Protein AF-A0A3D0YX77-F1 (afdb_monomer_lite)

Sequence (80 aa):
MKDLKGTKTEKNLMAAFAGESEARNKYTYFAGVARDEGLRQVMAIFLETADNEKEHAKLWARYLGMIGDTPTNLEEAAKG

Foldseek 3Di:
DPDCPPHPVLVVLVVLLVVLQVLLVVLQVVLVVCVVVVNNVSSVVSNVSSVVSVVSSVVSCVVNVVDDDPVVVVVVVVVD

pLDDT: mean 96.41, std 5.78, range [62.34, 98.88]

Structure (mmCIF, N/CA/C/O backbone):
data_AF-A0A3D0YX77-F1
#
_entry.id   AF-A0A3D0YX77-F1
#
loop_
_atom_site.group_PDB
_atom_site.id
_atom_site.type_symbol
_atom_site.label_atom_id
_atom_site.label_alt_id
_atom_site.label_comp_id
_atom_site.label_asym_id
_atom_site.label_entity_id
_atom_site.label_seq_id
_atom_site.pdbx_PDB_ins_code
_atom_site.Cartn_x
_atom_site.Cartn_y
_atom_site.Cartn_z
_atom_site.occupancy
_atom_site.B_iso_or_equiv
_atom_site.auth_seq_id
_atom_site.auth_comp_id
_atom_site.auth_asym_id
_atom_site.auth_atom_id
_atom_site.pdbx_PDB_model_num
ATOM 1 N N . MET A 1 1 ? -3.534 -5.581 23.823 1.00 62.34 1 MET A N 1
ATOM 2 C CA . MET A 1 1 ? -3.330 -4.213 23.290 1.00 62.34 1 MET A CA 1
ATOM 3 C C . MET A 1 1 ? -4.297 -3.279 23.989 1.00 62.34 1 MET A C 1
ATOM 5 O O . MET A 1 1 ? -5.381 -3.736 24.324 1.00 62.34 1 MET A O 1
ATOM 9 N N . LYS A 1 2 ? -3.920 -2.020 24.252 1.00 72.44 2 LYS A N 1
ATOM 10 C CA . LYS A 1 2 ? -4.913 -1.008 24.651 1.00 72.44 2 LYS A CA 1
ATOM 11 C C . LYS A 1 2 ? -5.884 -0.798 23.489 1.00 72.44 2 LYS A C 1
ATOM 13 O O . LYS A 1 2 ? -5.449 -0.859 22.343 1.00 72.44 2 LYS A O 1
ATOM 18 N N . ASP A 1 3 ? -7.153 -0.562 23.800 1.00 86.50 3 ASP A N 1
ATOM 19 C CA . ASP A 1 3 ? -8.142 -0.169 22.801 1.00 86.50 3 ASP A CA 1
ATOM 20 C C . ASP A 1 3 ? -7.693 1.144 22.140 1.00 86.50 3 ASP A C 1
ATOM 22 O O . ASP A 1 3 ? -7.422 2.134 22.826 1.00 86.50 3 ASP A O 1
ATOM 26 N N . LEU A 1 4 ? -7.513 1.114 20.819 1.00 90.06 4 LEU A N 1
ATOM 27 C CA . LEU A 1 4 ? -7.083 2.270 20.033 1.00 90.06 4 LEU A CA 1
ATOM 28 C C . LEU A 1 4 ? -8.278 3.096 19.549 1.00 90.06 4 LEU A C 1
ATOM 30 O O . LEU A 1 4 ? -8.077 4.223 19.095 1.00 90.06 4 LEU A O 1
ATOM 34 N N . LYS A 1 5 ? -9.503 2.583 19.674 1.00 92.94 5 LYS A N 1
ATOM 35 C CA . LYS A 1 5 ? -10.698 3.179 19.088 1.00 92.94 5 LYS A CA 1
ATOM 36 C C . LYS A 1 5 ? -10.910 4.626 19.538 1.00 92.94 5 LYS A C 1
ATOM 38 O O . LYS A 1 5 ? -10.898 4.947 20.724 1.00 92.94 5 LYS A O 1
ATOM 43 N N . GLY A 1 6 ? -11.088 5.520 18.571 1.00 94.19 6 GLY A N 1
ATOM 44 C CA . GLY A 1 6 ? -11.282 6.956 18.767 1.00 94.19 6 GLY A CA 1
ATOM 45 C C . GLY A 1 6 ? -10.009 7.750 19.076 1.00 94.19 6 GLY A C 1
ATOM 46 O O . GLY A 1 6 ? -10.066 8.979 19.181 1.00 94.19 6 GLY A O 1
ATOM 47 N N . THR A 1 7 ? -8.851 7.101 19.212 1.00 97.00 7 THR A N 1
ATOM 48 C CA . THR A 1 7 ? -7.598 7.788 19.554 1.00 97.00 7 THR A CA 1
ATOM 49 C C . THR A 1 7 ? -6.957 8.468 18.342 1.00 97.00 7 THR A C 1
ATOM 51 O O . THR A 1 7 ? -7.202 8.131 17.184 1.00 97.00 7 THR A O 1
ATOM 54 N N . LYS A 1 8 ? -6.043 9.415 18.601 1.00 97.50 8 LYS A N 1
ATOM 55 C CA . LYS A 1 8 ? -5.172 9.974 17.552 1.00 97.50 8 LYS A CA 1
ATOM 56 C C . LYS A 1 8 ? -4.298 8.891 16.903 1.00 97.50 8 LYS A C 1
ATOM 58 O O . LYS A 1 8 ? -4.034 8.966 15.709 1.00 97.50 8 LYS A O 1
ATOM 63 N N . THR A 1 9 ? -3.878 7.885 17.669 1.00 97.00 9 THR A N 1
ATOM 64 C CA . THR A 1 9 ? -3.067 6.772 17.163 1.00 97.00 9 THR A CA 1
ATOM 65 C C . THR A 1 9 ? -3.828 5.942 16.138 1.00 97.00 9 THR A C 1
ATOM 67 O O . THR A 1 9 ? -3.273 5.644 15.089 1.00 97.00 9 THR A O 1
ATOM 70 N N . GLU A 1 10 ? -5.098 5.624 16.388 1.00 96.94 10 GLU A N 1
ATOM 71 C CA . GLU A 1 10 ? -5.935 4.906 15.420 1.00 96.94 10 GLU A CA 1
ATOM 72 C C . GLU A 1 10 ? -6.085 5.693 14.116 1.00 96.94 10 GLU A C 1
ATOM 74 O O . GLU A 1 10 ? -5.847 5.146 13.043 1.00 96.94 10 GLU A O 1
ATOM 79 N N . LYS A 1 11 ? -6.368 7.001 14.194 1.00 97.94 11 LYS A N 1
ATOM 80 C CA . LYS A 1 11 ? -6.438 7.868 13.004 1.00 97.94 11 LYS A CA 1
ATOM 81 C C . LYS A 1 11 ? -5.123 7.891 12.222 1.00 97.94 11 LYS A C 1
ATOM 83 O O . LYS A 1 11 ? -5.140 7.826 10.997 1.00 97.94 11 LYS A O 1
ATOM 88 N N . ASN A 1 12 ? -3.990 7.957 12.920 1.00 98.31 12 ASN A N 1
ATOM 89 C CA . ASN A 1 12 ? -2.673 7.923 12.285 1.00 98.31 12 ASN A CA 1
ATOM 90 C C . ASN A 1 12 ? -2.396 6.572 11.612 1.00 98.31 12 ASN A C 1
ATOM 92 O O . ASN A 1 12 ? -1.852 6.550 10.515 1.00 98.31 12 ASN A O 1
ATOM 96 N N . LEU A 1 13 ? -2.782 5.458 12.241 1.00 97.75 13 LEU A N 1
ATOM 97 C CA . LEU A 1 13 ? -2.636 4.123 11.658 1.00 97.75 13 LEU A CA 1
ATOM 98 C C . LEU A 1 13 ? -3.540 3.936 10.437 1.00 97.75 13 LEU A C 1
ATOM 100 O O . LEU A 1 13 ? -3.090 3.363 9.451 1.00 97.75 13 LEU A O 1
ATOM 104 N N . MET A 1 14 ? -4.776 4.449 10.463 1.00 98.00 14 MET A N 1
ATOM 105 C CA . MET A 1 14 ? -5.657 4.448 9.287 1.00 98.00 14 MET A CA 1
ATOM 106 C C . MET A 1 14 ? -5.045 5.251 8.132 1.00 98.00 14 MET A C 1
ATOM 108 O O . MET A 1 14 ? -5.027 4.780 6.998 1.00 98.00 14 MET A O 1
ATOM 112 N N . ALA A 1 15 ? -4.506 6.441 8.421 1.00 98.44 15 ALA A N 1
ATOM 113 C CA . ALA A 1 15 ? -3.837 7.267 7.419 1.00 98.44 15 ALA A CA 1
ATOM 114 C C . ALA A 1 15 ? -2.579 6.587 6.855 1.00 98.44 15 ALA A C 1
ATOM 116 O O . ALA A 1 15 ? -2.360 6.625 5.648 1.00 98.44 15 ALA A O 1
ATOM 117 N N . ALA A 1 16 ? -1.787 5.929 7.708 1.00 98.31 16 ALA A N 1
ATOM 118 C CA . ALA A 1 16 ? -0.630 5.151 7.278 1.00 98.31 16 ALA A CA 1
ATOM 119 C C . ALA A 1 16 ? -1.058 3.979 6.383 1.00 98.31 16 ALA A C 1
ATOM 121 O O . ALA A 1 16 ? -0.558 3.850 5.275 1.00 98.31 16 ALA A O 1
ATOM 122 N N . PHE A 1 17 ? -2.043 3.179 6.804 1.00 98.50 17 PHE A N 1
ATOM 123 C CA . PHE A 1 17 ? -2.586 2.082 5.998 1.00 98.50 17 PHE A CA 1
ATOM 124 C C . PHE A 1 17 ? -3.043 2.541 4.605 1.00 98.50 17 PHE A C 1
ATOM 126 O O . PHE A 1 17 ? -2.708 1.898 3.607 1.00 98.50 17 PHE A O 1
ATOM 133 N N . ALA A 1 18 ? -3.766 3.663 4.527 1.00 98.44 18 ALA A N 1
ATOM 134 C CA . ALA A 1 18 ? -4.188 4.247 3.257 1.00 98.44 18 ALA A CA 1
ATOM 135 C C . ALA A 1 18 ? -2.985 4.693 2.407 1.00 98.44 18 ALA A C 1
ATOM 137 O O . ALA A 1 18 ? -2.896 4.324 1.238 1.00 98.44 18 ALA A O 1
ATOM 138 N N . GLY A 1 19 ? -2.030 5.412 3.008 1.00 98.62 19 GLY A N 1
ATOM 139 C CA . GLY A 1 19 ? -0.821 5.882 2.331 1.00 98.62 19 GLY A CA 1
ATOM 140 C C . GLY A 1 19 ? 0.016 4.748 1.738 1.00 98.62 19 GLY A C 1
ATOM 141 O O . GLY A 1 19 ? 0.353 4.800 0.556 1.00 98.62 19 GLY A O 1
ATOM 142 N N . GLU A 1 20 ? 0.275 3.689 2.511 1.00 98.56 20 GLU A N 1
ATOM 143 C CA . GLU A 1 20 ? 1.036 2.525 2.032 1.00 98.56 20 GLU A CA 1
ATOM 144 C C . GLU A 1 20 ? 0.280 1.753 0.940 1.00 98.56 20 GLU A C 1
ATOM 146 O O . GLU A 1 20 ? 0.870 1.274 -0.032 1.00 98.56 20 GLU A O 1
ATOM 151 N N . SER A 1 21 ? -1.051 1.671 1.042 1.00 98.56 21 SER A N 1
ATOM 152 C CA . SER A 1 21 ? -1.887 1.033 0.017 1.00 98.56 21 SER A CA 1
ATOM 153 C C . SER A 1 21 ? -1.864 1.811 -1.305 1.00 98.56 21 SER A C 1
ATOM 155 O O . SER A 1 21 ? -1.765 1.215 -2.382 1.00 98.56 21 SER A O 1
ATOM 157 N N . GLU A 1 22 ? -1.910 3.144 -1.243 1.00 98.75 22 GLU A N 1
ATOM 158 C CA . GLU A 1 22 ? -1.750 4.007 -2.415 1.00 98.75 22 GLU A CA 1
ATOM 159 C C . GLU A 1 22 ? -0.340 3.914 -3.013 1.00 98.75 22 GLU A C 1
ATOM 161 O O . GLU A 1 22 ? -0.200 3.836 -4.237 1.00 98.75 22 GLU A O 1
ATOM 166 N N . ALA A 1 23 ? 0.699 3.909 -2.172 1.00 98.69 23 ALA A N 1
ATOM 167 C CA . ALA A 1 23 ? 2.094 3.801 -2.596 1.00 98.69 23 ALA A CA 1
ATOM 168 C C . ALA A 1 23 ? 2.350 2.483 -3.338 1.00 98.69 23 ALA A C 1
ATOM 170 O O . ALA A 1 23 ? 2.845 2.502 -4.468 1.00 98.69 23 ALA A O 1
ATOM 171 N N . ARG A 1 24 ? 1.890 1.351 -2.783 1.00 98.75 24 ARG A N 1
ATOM 172 C CA . ARG A 1 24 ? 1.923 0.040 -3.449 1.00 98.75 24 ARG A CA 1
ATOM 173 C C . ARG A 1 24 ? 1.320 0.088 -4.854 1.00 98.75 24 ARG A C 1
ATOM 175 O O . ARG A 1 24 ? 1.922 -0.424 -5.803 1.00 98.75 24 ARG A O 1
ATOM 182 N N . ASN A 1 25 ? 0.131 0.677 -4.996 1.00 98.75 25 ASN A N 1
ATOM 183 C CA . ASN A 1 25 ? -0.544 0.772 -6.291 1.00 98.75 25 ASN A CA 1
ATOM 184 C C . ASN A 1 25 ? 0.261 1.630 -7.275 1.00 98.75 25 ASN A C 1
ATOM 186 O O . ASN A 1 25 ? 0.504 1.190 -8.397 1.00 98.75 25 ASN A O 1
ATOM 190 N N . LYS A 1 26 ? 0.755 2.800 -6.845 1.00 98.81 26 LYS A N 1
ATOM 191 C CA . LYS A 1 26 ? 1.611 3.671 -7.671 1.00 98.81 26 LYS A CA 1
ATOM 192 C C . LYS A 1 26 ? 2.857 2.938 -8.162 1.00 98.81 26 LYS A C 1
ATOM 194 O O . LYS A 1 26 ? 3.114 2.936 -9.362 1.00 98.81 26 LYS A O 1
ATOM 199 N N . TYR A 1 27 ? 3.590 2.268 -7.274 1.00 98.81 27 TYR A N 1
ATOM 200 C CA . TYR A 1 27 ? 4.793 1.524 -7.654 1.00 98.81 27 TYR A CA 1
ATOM 201 C C . TYR A 1 27 ? 4.484 0.362 -8.600 1.00 98.81 27 TYR A C 1
ATOM 203 O O . TYR A 1 27 ? 5.209 0.153 -9.570 1.00 98.81 27 TYR A O 1
ATOM 211 N N . THR A 1 28 ? 3.354 -0.324 -8.415 1.00 98.81 28 THR A N 1
ATOM 212 C CA . THR A 1 28 ? 2.897 -1.351 -9.366 1.00 98.81 28 THR A CA 1
ATOM 213 C C . THR A 1 28 ? 2.616 -0.755 -10.754 1.00 98.81 28 THR A C 1
ATOM 215 O O . THR A 1 28 ? 2.987 -1.348 -11.767 1.00 98.81 28 THR A O 1
ATOM 218 N N . TYR A 1 29 ? 2.012 0.436 -10.831 1.00 98.75 29 TYR A N 1
ATOM 219 C CA . TYR A 1 29 ? 1.783 1.127 -12.106 1.00 98.75 29 TYR A CA 1
ATOM 220 C C . TYR A 1 29 ? 3.095 1.582 -12.756 1.00 98.75 29 TYR A C 1
ATOM 222 O O . TYR A 1 29 ? 3.279 1.399 -13.959 1.00 98.75 29 TYR A O 1
ATOM 230 N N . PHE A 1 30 ? 4.035 2.109 -11.969 1.00 98.81 30 PHE A N 1
ATOM 231 C CA . PHE A 1 30 ? 5.350 2.535 -12.458 1.00 98.81 30 PHE A CA 1
ATOM 232 C C . PHE A 1 30 ? 6.187 1.358 -12.963 1.00 98.81 30 PHE A C 1
ATOM 234 O O . PHE A 1 30 ? 6.874 1.489 -13.975 1.00 98.81 30 PHE A O 1
ATOM 241 N N . ALA A 1 31 ? 6.073 0.184 -12.335 1.00 98.88 31 ALA A N 1
ATOM 242 C CA . ALA A 1 31 ? 6.658 -1.042 -12.864 1.00 98.88 31 ALA A CA 1
ATOM 243 C C . ALA A 1 31 ? 6.115 -1.377 -14.265 1.00 98.88 31 ALA A C 1
ATOM 245 O O . ALA A 1 31 ? 6.880 -1.794 -15.132 1.00 98.88 31 ALA A O 1
ATOM 246 N N . GLY A 1 32 ? 4.818 -1.154 -14.508 1.00 98.69 32 GLY A N 1
ATOM 247 C CA . GLY A 1 32 ? 4.205 -1.306 -15.831 1.00 98.69 32 GLY A CA 1
ATOM 248 C C . GLY A 1 32 ? 4.820 -0.376 -16.879 1.00 98.69 32 GLY A C 1
ATOM 249 O O . GLY A 1 32 ? 5.173 -0.835 -17.961 1.00 98.69 32 GLY A O 1
ATOM 250 N N . VAL A 1 33 ? 5.042 0.893 -16.529 1.00 98.88 33 VAL A N 1
ATOM 251 C CA . VAL A 1 33 ? 5.732 1.855 -17.408 1.00 98.88 33 VAL A CA 1
ATOM 252 C C . VAL A 1 33 ? 7.172 1.407 -17.688 1.00 98.88 33 VAL A C 1
ATOM 254 O O . VAL A 1 33 ? 7.569 1.302 -18.844 1.00 98.88 33 VAL A O 1
ATOM 257 N N . ALA A 1 34 ? 7.935 1.042 -16.652 1.00 98.81 34 ALA A N 1
ATOM 258 C CA . ALA A 1 34 ? 9.317 0.577 -16.804 1.00 98.81 34 ALA A CA 1
ATOM 259 C C . ALA A 1 34 ? 9.425 -0.696 -17.664 1.00 98.81 34 ALA A C 1
ATOM 261 O O . ALA A 1 34 ? 10.399 -0.876 -18.396 1.00 98.81 34 ALA A O 1
ATOM 262 N N . ARG A 1 35 ? 8.423 -1.583 -17.601 1.00 98.56 35 ARG A N 1
ATOM 263 C CA . ARG A 1 35 ? 8.314 -2.749 -18.487 1.00 98.56 35 ARG A CA 1
ATOM 264 C C . ARG A 1 35 ? 8.162 -2.316 -19.944 1.00 98.56 35 ARG A C 1
ATOM 266 O O . ARG A 1 35 ? 8.872 -2.851 -20.793 1.00 98.56 35 ARG A O 1
ATOM 273 N N . ASP A 1 36 ? 7.257 -1.380 -20.220 1.00 98.69 36 ASP A N 1
ATOM 274 C CA . ASP A 1 36 ? 6.957 -0.919 -21.580 1.00 98.69 36 ASP A CA 1
ATOM 275 C C . ASP A 1 36 ? 8.155 -0.170 -22.203 1.00 98.69 36 ASP A C 1
ATOM 277 O O . ASP A 1 36 ? 8.384 -0.256 -23.408 1.00 98.69 36 ASP A O 1
ATOM 281 N N . GLU A 1 37 ? 8.992 0.461 -21.374 1.00 98.69 37 GLU A N 1
ATOM 282 C CA . GLU A 1 37 ? 10.269 1.083 -21.763 1.00 98.69 37 GLU A CA 1
ATOM 283 C C . GLU A 1 37 ? 11.450 0.091 -21.862 1.00 98.69 37 GLU A C 1
ATOM 285 O O . GLU A 1 37 ? 12.569 0.472 -22.207 1.00 98.69 37 GLU A O 1
ATOM 290 N N . GLY A 1 38 ? 11.244 -1.194 -21.550 1.00 98.38 38 GLY A N 1
ATOM 291 C CA . GLY A 1 38 ? 12.294 -2.222 -21.577 1.00 98.38 38 GLY A CA 1
ATOM 292 C C . GLY A 1 38 ? 13.289 -2.165 -20.406 1.00 98.38 38 GLY A C 1
ATOM 293 O O . GLY A 1 38 ? 14.291 -2.888 -20.403 1.00 98.38 38 GLY A O 1
ATOM 294 N N . LEU A 1 39 ? 13.017 -1.360 -19.376 1.00 98.75 39 LEU A N 1
ATOM 295 C CA . LEU A 1 39 ? 13.872 -1.135 -18.208 1.00 98.75 39 LEU A CA 1
ATOM 296 C C . LEU A 1 39 ? 13.662 -2.211 -17.128 1.00 98.75 39 LEU A C 1
ATOM 298 O O . LEU A 1 39 ? 13.159 -1.951 -16.034 1.00 98.75 39 LEU A O 1
ATOM 302 N N . ARG A 1 40 ? 14.086 -3.450 -17.414 1.00 98.44 40 ARG A N 1
ATOM 303 C CA . ARG A 1 40 ? 13.829 -4.621 -16.544 1.00 98.44 40 ARG A CA 1
ATOM 304 C C . ARG A 1 40 ? 14.276 -4.460 -15.088 1.00 98.44 40 ARG A C 1
ATOM 306 O O . ARG A 1 40 ? 13.562 -4.899 -14.192 1.00 98.44 40 ARG A O 1
ATOM 313 N N . GLN A 1 41 ? 15.438 -3.855 -14.839 1.00 98.75 41 GLN A N 1
ATOM 314 C CA . GLN A 1 41 ? 15.938 -3.675 -13.470 1.00 98.75 41 GLN A CA 1
ATOM 315 C C . GLN A 1 41 ? 15.096 -2.658 -12.690 1.00 98.75 41 GLN A C 1
ATOM 317 O O . GLN A 1 41 ? 14.789 -2.881 -11.525 1.00 98.75 41 GLN A O 1
ATOM 322 N N . VAL A 1 42 ? 14.671 -1.578 -13.347 1.00 98.75 42 VAL A N 1
ATOM 323 C CA . VAL A 1 42 ? 13.823 -0.545 -12.739 1.00 98.75 42 VAL A CA 1
ATOM 324 C C . VAL A 1 42 ? 12.437 -1.110 -12.429 1.00 98.75 42 VAL A C 1
ATOM 326 O O . VAL A 1 42 ? 11.925 -0.912 -11.331 1.00 98.75 42 VAL A O 1
ATOM 329 N N . MET A 1 43 ? 11.865 -1.891 -13.352 1.00 98.75 43 MET A N 1
ATOM 330 C CA . MET A 1 43 ? 10.624 -2.634 -13.111 1.00 98.75 43 MET A CA 1
ATOM 331 C C . MET A 1 43 ? 10.735 -3.516 -11.859 1.00 98.75 43 MET A C 1
ATOM 333 O O . MET A 1 43 ? 9.843 -3.483 -11.015 1.00 98.75 43 MET A O 1
ATOM 337 N N . ALA A 1 44 ? 11.821 -4.285 -11.724 1.00 98.81 44 ALA A N 1
ATOM 338 C CA . ALA A 1 44 ? 12.026 -5.164 -10.574 1.00 98.81 44 ALA A CA 1
ATOM 339 C C . ALA A 1 44 ? 12.093 -4.383 -9.251 1.00 98.81 44 ALA A C 1
ATOM 341 O O . ALA A 1 44 ? 11.438 -4.775 -8.291 1.00 98.81 44 ALA A O 1
ATOM 342 N N . ILE A 1 45 ? 12.799 -3.248 -9.230 1.00 98.88 45 ILE A N 1
ATOM 343 C CA . ILE A 1 45 ? 12.891 -2.376 -8.048 1.00 98.88 45 ILE A CA 1
ATOM 344 C C . ILE A 1 45 ? 11.515 -1.817 -7.667 1.00 98.88 45 ILE A C 1
ATOM 346 O O . ILE A 1 45 ? 11.157 -1.811 -6.490 1.00 98.88 45 ILE A O 1
ATOM 350 N N . PHE A 1 46 ? 10.710 -1.377 -8.639 1.00 98.88 46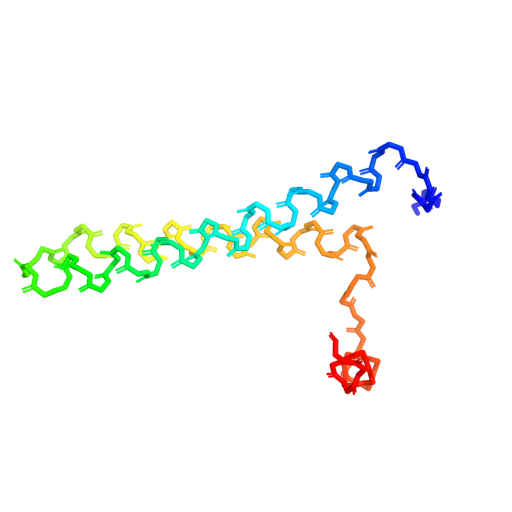 PHE A N 1
ATOM 351 C CA . PHE A 1 46 ? 9.357 -0.900 -8.349 1.00 98.88 46 PHE A CA 1
ATOM 352 C C . PHE A 1 46 ? 8.460 -2.002 -7.776 1.00 98.88 46 PHE A C 1
ATOM 354 O O . PHE A 1 46 ? 7.713 -1.741 -6.836 1.00 98.88 46 PHE A O 1
ATOM 3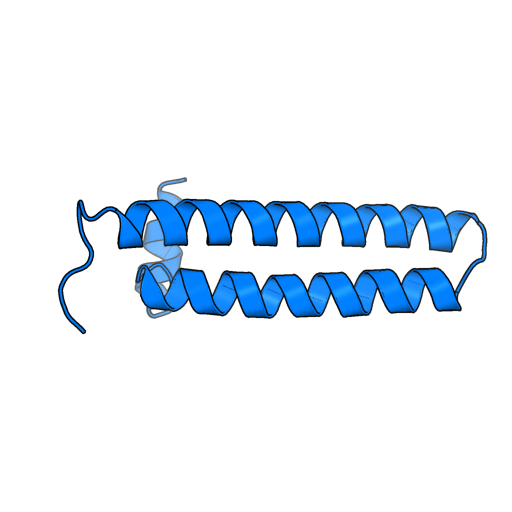61 N N . LEU A 1 47 ? 8.539 -3.227 -8.303 1.00 98.88 47 LEU A N 1
ATOM 362 C CA . LEU A 1 47 ? 7.763 -4.355 -7.780 1.00 98.88 47 LEU A CA 1
ATOM 363 C C . LEU A 1 47 ? 8.209 -4.757 -6.370 1.00 98.88 47 LEU A C 1
ATOM 365 O O . LEU A 1 47 ? 7.359 -4.966 -5.509 1.00 98.88 47 LEU A O 1
ATOM 369 N N . GLU A 1 48 ? 9.516 -4.806 -6.117 1.00 98.88 48 GLU A N 1
ATOM 370 C CA . GLU A 1 48 ? 10.063 -5.069 -4.782 1.00 98.88 48 GLU A CA 1
ATOM 371 C C . GLU A 1 48 ? 9.604 -4.006 -3.776 1.00 98.88 48 GLU A C 1
ATOM 373 O O . GLU A 1 48 ? 9.129 -4.336 -2.689 1.00 98.88 48 GLU A O 1
ATOM 378 N N . THR A 1 49 ? 9.646 -2.732 -4.173 1.00 98.75 49 THR A N 1
ATOM 379 C CA . THR A 1 49 ? 9.176 -1.621 -3.336 1.00 98.75 49 THR A CA 1
ATOM 380 C C . THR A 1 49 ? 7.670 -1.728 -3.075 1.00 98.75 49 THR A C 1
ATOM 382 O O . THR A 1 49 ? 7.229 -1.598 -1.938 1.00 98.75 49 THR A O 1
ATOM 385 N N . ALA A 1 50 ? 6.862 -2.050 -4.093 1.00 98.81 50 ALA A N 1
ATOM 386 C CA . ALA A 1 50 ? 5.425 -2.280 -3.924 1.00 98.81 50 ALA A CA 1
ATOM 387 C C . ALA A 1 50 ? 5.130 -3.418 -2.927 1.00 98.81 50 ALA A C 1
ATOM 389 O O . ALA A 1 50 ? 4.178 -3.335 -2.145 1.00 98.81 50 ALA A O 1
ATOM 390 N N . ASP A 1 51 ? 5.943 -4.475 -2.935 1.00 98.81 51 ASP A N 1
ATOM 391 C CA . ASP A 1 51 ? 5.838 -5.569 -1.972 1.00 98.81 51 ASP A CA 1
ATOM 392 C C . ASP A 1 51 ? 6.262 -5.162 -0.555 1.00 98.81 51 ASP A C 1
ATOM 394 O O . ASP A 1 51 ? 5.682 -5.664 0.410 1.00 98.81 51 ASP A O 1
ATOM 398 N N . ASN A 1 52 ? 7.208 -4.232 -0.401 1.00 98.75 52 ASN A N 1
ATOM 399 C CA . ASN A 1 52 ? 7.538 -3.656 0.905 1.00 98.75 52 ASN A CA 1
ATOM 400 C C . ASN A 1 52 ? 6.351 -2.857 1.466 1.00 98.75 52 ASN A C 1
ATOM 402 O O . ASN A 1 52 ? 5.920 -3.130 2.588 1.00 98.75 52 ASN A O 1
ATOM 406 N N . GLU A 1 53 ? 5.730 -1.985 0.662 1.00 98.69 53 GLU A N 1
ATOM 407 C CA . GLU A 1 53 ? 4.562 -1.213 1.120 1.00 98.69 53 GLU A CA 1
ATOM 408 C C . GLU A 1 53 ? 3.351 -2.098 1.424 1.00 98.69 53 GLU A C 1
ATOM 410 O O . GLU A 1 53 ? 2.583 -1.829 2.349 1.00 98.69 53 GLU A O 1
ATOM 415 N N . LYS A 1 54 ? 3.199 -3.224 0.715 1.00 98.69 54 LYS A N 1
ATOM 416 C CA . LYS A 1 54 ? 2.205 -4.251 1.062 1.00 98.69 54 LYS A CA 1
ATOM 417 C C . LYS A 1 54 ? 2.417 -4.785 2.482 1.00 98.69 54 LYS A C 1
ATOM 419 O O . LYS A 1 54 ? 1.440 -4.948 3.215 1.00 98.69 54 LYS A O 1
ATOM 424 N N . GLU A 1 55 ? 3.655 -5.088 2.873 1.00 98.62 55 GLU A N 1
ATOM 425 C CA . GLU A 1 55 ? 3.943 -5.593 4.220 1.00 98.62 55 GLU A CA 1
ATOM 426 C C . GLU A 1 55 ? 3.816 -4.490 5.287 1.00 98.62 55 GLU A C 1
ATOM 428 O O . GLU A 1 55 ? 3.296 -4.774 6.370 1.00 98.62 55 GLU A O 1
ATOM 433 N N . HIS A 1 56 ? 4.158 -3.231 4.975 1.00 98.44 56 HIS A N 1
ATOM 434 C CA . HIS A 1 56 ? 3.867 -2.082 5.846 1.00 98.44 56 HIS A CA 1
ATOM 435 C C . HIS A 1 56 ? 2.355 -1.908 6.071 1.00 98.44 56 HIS A C 1
ATOM 437 O O . HIS A 1 56 ? 1.890 -1.906 7.213 1.00 98.44 56 HIS A O 1
ATOM 443 N N . ALA A 1 57 ? 1.557 -1.862 4.999 1.00 98.44 57 ALA A N 1
ATOM 444 C CA . ALA A 1 57 ? 0.100 -1.750 5.078 1.00 98.44 57 ALA A CA 1
ATOM 445 C C . ALA A 1 57 ? -0.512 -2.899 5.894 1.00 98.44 57 ALA A C 1
ATOM 447 O O . ALA A 1 57 ? -1.347 -2.688 6.773 1.00 98.44 57 ALA A O 1
ATOM 448 N N . LYS A 1 58 ? -0.060 -4.132 5.656 1.00 98.19 58 LYS A N 1
ATOM 449 C CA . LYS A 1 58 ? -0.514 -5.323 6.385 1.00 98.19 58 LYS A CA 1
ATOM 450 C C . LYS A 1 58 ? -0.192 -5.255 7.876 1.00 98.19 58 LYS A C 1
ATOM 452 O O . LYS A 1 58 ? -0.992 -5.729 8.684 1.00 98.19 58 LYS A O 1
ATOM 457 N N . LEU A 1 59 ? 0.947 -4.676 8.259 1.00 97.7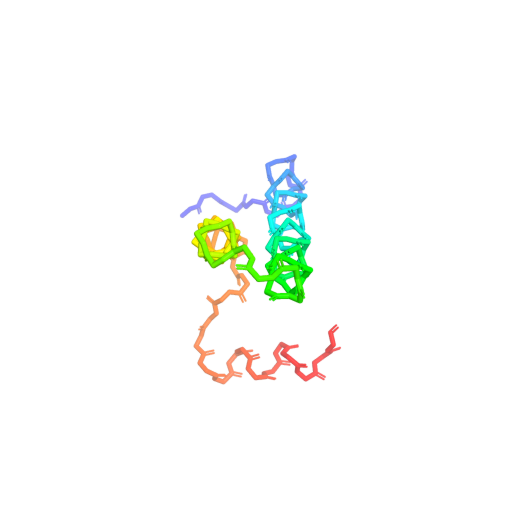5 59 LEU A N 1
ATOM 458 C CA . LEU A 1 59 ? 1.279 -4.440 9.661 1.00 97.75 59 LEU A CA 1
ATOM 459 C C . LEU A 1 59 ? 0.270 -3.472 10.301 1.00 97.75 59 LEU A C 1
ATOM 461 O O . LEU A 1 59 ? -0.295 -3.790 11.349 1.00 97.75 59 LEU A O 1
ATOM 465 N N . TRP A 1 60 ? -0.024 -2.344 9.651 1.00 97.50 60 TRP A N 1
ATOM 466 C CA . TRP A 1 60 ? -1.006 -1.366 10.141 1.00 97.50 60 TRP A CA 1
ATOM 467 C C . TRP A 1 60 ? -2.423 -1.940 10.215 1.00 97.50 60 TRP A C 1
ATOM 469 O O . TRP A 1 60 ? -3.092 -1.783 11.236 1.00 97.50 60 TRP A O 1
ATOM 479 N N . ALA A 1 61 ? -2.841 -2.702 9.203 1.00 96.44 61 ALA A N 1
ATOM 480 C CA . ALA A 1 61 ? -4.125 -3.399 9.179 1.00 96.44 61 ALA A CA 1
ATOM 481 C C . ALA A 1 61 ? -4.288 -4.369 10.364 1.00 96.44 61 ALA A C 1
ATOM 483 O O . ALA A 1 61 ? -5.362 -4.444 10.961 1.00 96.44 61 ALA A O 1
ATOM 484 N N . ARG A 1 62 ? -3.217 -5.070 10.771 1.00 95.06 62 ARG A N 1
ATOM 485 C CA . ARG A 1 62 ? -3.235 -5.921 11.976 1.00 95.06 62 ARG A CA 1
ATOM 486 C C . ARG A 1 62 ? -3.422 -5.108 13.256 1.00 95.06 62 ARG A C 1
ATOM 488 O O . ARG A 1 62 ? -4.212 -5.515 14.101 1.00 95.06 62 ARG A O 1
ATOM 495 N N . TYR A 1 63 ? -2.733 -3.973 13.406 1.00 94.62 63 TYR A N 1
ATOM 496 C CA . TYR A 1 63 ? -2.912 -3.094 14.574 1.00 94.62 63 TYR A CA 1
ATOM 497 C C . TYR A 1 63 ? -4.325 -2.502 14.658 1.00 94.62 63 TYR A C 1
ATOM 499 O O . TYR A 1 63 ? -4.821 -2.267 15.758 1.00 94.62 63 TYR A O 1
ATOM 507 N N . LEU A 1 64 ? -4.966 -2.283 13.508 1.00 95.00 64 LEU A N 1
ATOM 508 C CA . LEU A 1 64 ? -6.342 -1.795 13.395 1.00 95.00 64 LEU A CA 1
ATOM 509 C C . LEU A 1 64 ? -7.400 -2.905 13.516 1.00 95.00 64 LEU A C 1
ATOM 511 O O . LEU A 1 64 ? -8.588 -2.602 13.529 1.00 95.00 64 LEU A O 1
ATOM 515 N N . GLY A 1 65 ? -7.000 -4.178 13.597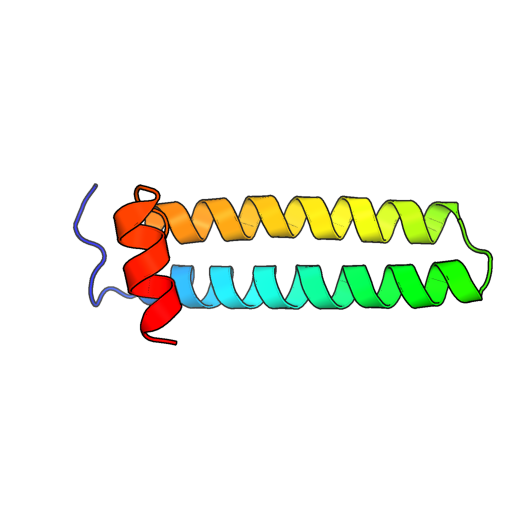 1.00 93.8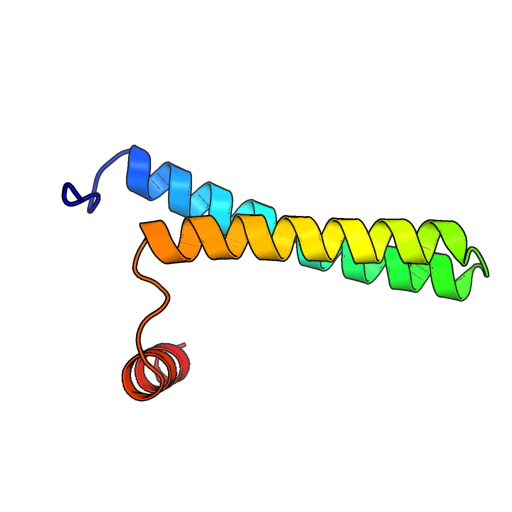1 65 GLY A N 1
ATOM 516 C CA . GLY A 1 65 ? -7.936 -5.304 13.670 1.00 93.81 65 GLY A CA 1
ATOM 517 C C . GLY A 1 65 ? -8.684 -5.595 12.363 1.00 93.81 65 GLY A C 1
ATOM 518 O O . GLY A 1 65 ? -9.705 -6.268 12.394 1.00 93.81 65 GLY A O 1
ATOM 519 N N . MET A 1 66 ? -8.181 -5.124 11.219 1.00 94.69 66 MET A N 1
ATOM 520 C CA . MET A 1 66 ? -8.804 -5.309 9.898 1.00 94.69 66 MET A CA 1
ATOM 521 C C . MET A 1 66 ? -8.630 -6.724 9.320 1.00 94.69 66 MET A C 1
ATOM 523 O O . MET A 1 66 ? -9.198 -7.035 8.280 1.00 94.69 66 MET A O 1
ATOM 527 N N . ILE A 1 67 ? -7.794 -7.565 9.937 1.00 95.75 67 ILE A N 1
ATOM 528 C CA . ILE A 1 67 ? -7.488 -8.918 9.455 1.00 95.75 67 ILE A CA 1
ATOM 529 C C . ILE A 1 67 ? -7.870 -9.921 10.542 1.00 95.75 67 ILE A C 1
ATOM 531 O O . ILE A 1 67 ? -7.174 -10.035 11.554 1.00 95.75 67 ILE A O 1
ATOM 535 N N . GLY A 1 68 ? -8.961 -10.646 10.307 1.00 95.06 68 GLY A N 1
ATOM 536 C CA . GLY A 1 68 ? -9.460 -11.746 11.128 1.00 95.06 68 GLY A CA 1
ATOM 537 C C . GLY A 1 68 ? -9.272 -13.112 10.463 1.00 95.06 68 GLY A C 1
ATOM 538 O O . GLY A 1 68 ? -8.366 -13.313 9.646 1.00 95.06 68 GLY A O 1
ATOM 539 N N . ASP A 1 69 ? -10.132 -14.065 10.818 1.00 97.62 69 ASP A N 1
ATOM 540 C CA . ASP A 1 69 ? -10.218 -15.364 10.146 1.00 97.62 69 ASP A CA 1
ATOM 541 C C . ASP A 1 69 ? -10.969 -15.274 8.803 1.00 97.62 69 ASP A C 1
ATOM 543 O O . ASP A 1 69 ? -11.506 -14.231 8.431 1.00 97.62 69 ASP A O 1
ATOM 547 N N . THR A 1 70 ? -10.969 -16.359 8.023 1.00 97.75 70 THR A N 1
ATOM 548 C CA . THR A 1 70 ? -11.587 -16.362 6.688 1.00 97.75 70 THR A CA 1
ATOM 549 C C . THR A 1 70 ? -13.078 -16.003 6.707 1.00 97.75 70 THR A C 1
ATOM 551 O O . THR A 1 70 ? -13.452 -15.159 5.894 1.00 97.75 70 THR A O 1
ATOM 554 N N . PRO A 1 71 ? -13.928 -16.563 7.594 1.00 98.19 71 PRO A N 1
ATOM 555 C CA . PRO A 1 71 ? -15.329 -16.151 7.683 1.00 98.19 71 PRO A CA 1
ATOM 556 C C . PRO A 1 71 ? -15.496 -14.658 7.980 1.00 98.19 71 PRO A C 1
ATOM 558 O O . PRO A 1 71 ? -16.200 -13.976 7.241 1.00 98.19 71 PRO A O 1
ATOM 561 N N . THR A 1 72 ? -14.781 -14.126 8.979 1.00 96.69 72 THR A N 1
ATOM 562 C CA . THR A 1 72 ? -14.858 -12.700 9.338 1.00 96.69 72 THR A CA 1
ATOM 563 C C . THR A 1 72 ? -14.419 -11.813 8.175 1.00 96.69 72 THR A C 1
ATOM 565 O O . THR A 1 72 ? -15.093 -10.845 7.835 1.00 96.69 72 THR A O 1
ATOM 568 N N . ASN A 1 73 ? -13.317 -12.161 7.507 1.00 96.81 73 ASN A N 1
ATOM 569 C CA . ASN A 1 73 ? -12.813 -11.387 6.372 1.00 96.81 73 ASN A CA 1
ATOM 570 C C . ASN A 1 73 ? -13.778 -11.416 5.173 1.00 96.81 73 ASN A C 1
ATOM 572 O O . ASN A 1 73 ? -13.868 -10.429 4.448 1.00 96.81 73 ASN A O 1
ATOM 576 N N . LEU A 1 74 ? -14.494 -12.527 4.952 1.00 97.62 74 LEU A N 1
ATOM 577 C CA . LEU A 1 74 ? -15.527 -12.621 3.913 1.00 97.62 74 LEU A CA 1
ATOM 578 C C . LEU A 1 74 ? -16.741 -11.747 4.241 1.00 97.62 74 LEU A C 1
ATOM 580 O O . LEU A 1 74 ? -17.268 -11.089 3.347 1.00 97.62 74 LEU A O 1
ATOM 584 N N . GLU A 1 75 ? -17.170 -11.722 5.504 1.00 96.81 75 GLU A N 1
ATOM 585 C CA . GLU A 1 75 ? -18.257 -10.848 5.954 1.00 96.81 75 GLU A CA 1
ATOM 586 C C . GLU A 1 75 ? -17.899 -9.368 5.813 1.00 96.81 75 GLU A C 1
ATOM 588 O O . GLU A 1 75 ? -18.722 -8.595 5.329 1.00 96.81 75 GLU A O 1
ATOM 593 N N . GLU A 1 76 ? -16.683 -8.969 6.197 1.00 95.25 76 GLU A N 1
ATOM 594 C CA . GLU A 1 76 ? -16.203 -7.598 5.995 1.00 95.25 76 GLU A CA 1
ATOM 595 C C . GLU A 1 76 ? -16.132 -7.252 4.503 1.00 95.25 76 GLU A C 1
ATOM 597 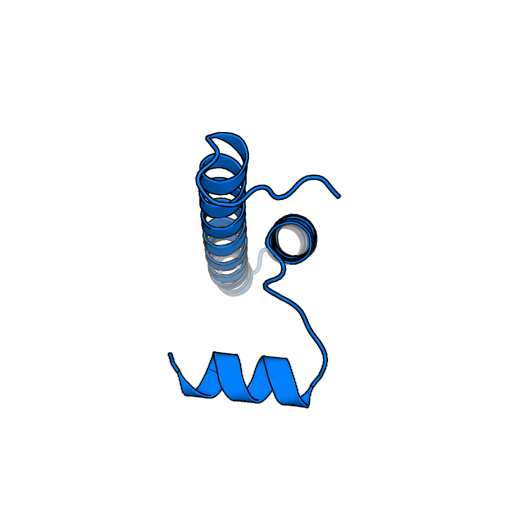O O . GLU A 1 76 ? -16.682 -6.237 4.088 1.00 95.25 76 GLU A O 1
ATOM 602 N N . ALA A 1 77 ? -15.571 -8.129 3.663 1.00 94.94 77 ALA A N 1
ATOM 603 C CA . ALA A 1 77 ? -15.502 -7.901 2.217 1.00 94.94 77 ALA A CA 1
ATOM 604 C C . ALA A 1 77 ? -16.885 -7.763 1.551 1.00 94.94 77 ALA A C 1
ATOM 606 O O . ALA A 1 77 ? -17.024 -7.045 0.562 1.00 94.94 77 ALA A O 1
ATOM 607 N N . ALA A 1 78 ? -17.913 -8.436 2.077 1.00 96.44 78 ALA A N 1
ATOM 608 C CA . ALA A 1 78 ? -19.279 -8.341 1.566 1.00 96.44 78 ALA A CA 1
ATOM 609 C C . ALA A 1 78 ? -19.975 -7.010 1.912 1.00 96.44 78 ALA A C 1
ATOM 611 O O . ALA A 1 78 ? -20.974 -6.670 1.276 1.00 96.44 78 ALA A O 1
ATOM 612 N N . LYS A 1 79 ? -19.476 -6.260 2.905 1.00 94.31 79 LYS A N 1
ATOM 613 C CA . LYS A 1 79 ? -20.049 -4.970 3.331 1.00 94.31 79 LYS A CA 1
ATOM 614 C C . LYS A 1 79 ? -19.601 -3.791 2.456 1.00 94.31 79 LYS A C 1
ATOM 616 O O . LYS A 1 79 ? -20.277 -2.761 2.480 1.00 94.31 79 LYS A O 1
ATOM 621 N N . GLY A 1 80 ? -18.545 -3.968 1.655 1.00 73.94 80 GLY A N 1
ATOM 622 C CA . GLY A 1 80 ? -17.899 -2.910 0.861 1.00 73.94 80 GLY A CA 1
ATOM 623 C C . GLY A 1 80 ? -16.874 -2.118 1.660 1.00 73.94 80 GLY A C 1
ATOM 624 O O . GLY A 1 80 ? -16.525 -1.017 1.183 1.00 73.94 80 GLY A O 1
#

Radius of gyration: 15.85 Å; chains: 1; bounding box: 36×26×46 Å

Secondary structure (DSSP, 8-state):
----TTSHHHHHHHHHHHHHHHHHHHHHHHHHHHHHTT-HHHHHHHHHHHHHHHHHHHHHHHHTT----HHHHHHHHHH-